Protein AF-A0A3M6TBZ4-F1 (afdb_monomer)

Radius of gyration: 23.44 Å; Cα contacts (8 Å, |Δi|>4): 35; chains: 1; bounding box: 33×77×39 Å

Organism: Pocillopora damicornis (NCBI:txid46731)

Foldseek 3Di:
DDDDDPDDDPPDPCPPVVVVVVVVCVVVVPPPPPPVPVAVVLVVLLVQLLVLLVVLLVCLVVDDPVVSVVSCVVPPVVSVVVCVVVVVPDDPVSVVSSVVSVVSSVVSD

Sequence (109 aa):
MSGPSYTFRFEDVSVDFICDQLKKLKKKSIVIDDSLTWKDHVRHVISKVGKRVGVLGCLRRNITIHAAFEMYNSLILPIFDYCNVVWSSWNKADMESLESLQKRASKII

Nearest PDB structures (foldseek):
  2l3l-assembly1_A  TM=4.399E-01  e=1.361E+00  Homo sapiens
  6sgz-assembly1_E  TM=3.968E-01  e=4.584E+00  Mycolicibacterium smegmatis MC2 155

Structure (mmCIF, N/CA/C/O backbone):
data_AF-A0A3M6TBZ4-F1
#
_entry.id   AF-A0A3M6TBZ4-F1
#
loop_
_atom_site.group_PDB
_atom_site.id
_atom_site.type_symbol
_atom_site.label_atom_id
_atom_site.label_alt_id
_atom_site.label_comp_id
_atom_site.label_asym_id
_atom_site.label_entity_id
_atom_site.label_seq_id
_atom_site.pdbx_PDB_ins_code
_atom_site.Cartn_x
_atom_site.Cartn_y
_atom_site.Cartn_z
_atom_site.occupancy
_atom_site.B_iso_or_equiv
_atom_site.auth_seq_id
_atom_site.auth_comp_id
_atom_site.auth_asym_id
_atom_site.auth_atom_id
_atom_site.pdbx_PDB_model_num
ATOM 1 N N . MET A 1 1 ? -4.670 -67.847 13.222 1.00 47.94 1 MET A N 1
ATOM 2 C CA . MET A 1 1 ? -4.808 -66.380 13.333 1.00 47.94 1 MET A CA 1
ATOM 3 C C . MET A 1 1 ? -3.750 -65.745 12.446 1.00 47.94 1 MET A C 1
ATOM 5 O O . MET A 1 1 ? -2.605 -65.665 12.852 1.00 47.94 1 MET A O 1
ATOM 9 N N . SER A 1 2 ? -4.119 -65.377 11.221 1.00 39.62 2 SER A N 1
ATOM 10 C CA . SER A 1 2 ? -3.262 -64.646 10.280 1.00 39.62 2 SER A CA 1
ATOM 11 C C . SER A 1 2 ? -4.162 -63.621 9.604 1.00 39.62 2 SER A C 1
ATOM 13 O O . SER A 1 2 ? -5.048 -63.999 8.844 1.00 39.62 2 SER A O 1
ATOM 15 N N . GLY A 1 3 ? -4.019 -62.349 9.976 1.00 45.78 3 GLY A N 1
ATOM 16 C CA . GLY A 1 3 ? -4.735 -61.255 9.320 1.00 45.78 3 GLY A CA 1
ATOM 17 C C . GLY A 1 3 ? -4.142 -60.977 7.933 1.00 45.78 3 GLY A C 1
ATOM 18 O O . GLY A 1 3 ? -2.964 -61.269 7.715 1.00 45.78 3 GLY A O 1
ATOM 19 N N . PRO A 1 4 ? -4.913 -60.423 6.985 1.00 45.94 4 PRO A N 1
ATOM 20 C CA . PRO A 1 4 ? -4.357 -59.997 5.711 1.00 45.94 4 PRO A CA 1
ATOM 21 C C . PRO A 1 4 ? -3.529 -58.720 5.909 1.00 45.94 4 PRO A C 1
ATOM 23 O O . PRO A 1 4 ? -4.023 -57.711 6.411 1.00 45.94 4 PRO A O 1
ATOM 26 N N . SER A 1 5 ? -2.258 -58.766 5.508 1.00 44.69 5 SER A N 1
ATOM 27 C CA . SER A 1 5 ? -1.392 -57.594 5.394 1.00 44.69 5 SER A CA 1
ATOM 28 C C . SER A 1 5 ? -1.889 -56.694 4.262 1.00 44.69 5 SER A C 1
ATOM 30 O O . SER A 1 5 ? -1.786 -57.039 3.088 1.00 44.69 5 SER A O 1
ATOM 32 N N . TYR A 1 6 ? -2.416 -55.526 4.610 1.00 42.47 6 TYR A N 1
ATOM 33 C CA . TYR A 1 6 ? -2.691 -54.442 3.671 1.00 42.47 6 TYR A CA 1
ATOM 34 C C . TYR A 1 6 ? -1.379 -53.716 3.350 1.00 42.47 6 TYR A C 1
ATOM 36 O O . TYR A 1 6 ? -0.948 -52.815 4.064 1.00 42.47 6 TYR A O 1
ATOM 44 N N . THR A 1 7 ? -0.715 -54.112 2.268 1.00 40.72 7 THR A N 1
ATOM 45 C CA . THR A 1 7 ? 0.367 -53.319 1.679 1.00 40.72 7 THR A CA 1
ATOM 46 C C . THR A 1 7 ? -0.247 -52.283 0.735 1.00 40.72 7 THR A C 1
ATOM 48 O O . THR A 1 7 ? -0.579 -52.567 -0.413 1.00 40.72 7 THR A O 1
ATOM 51 N N . PHE A 1 8 ? -0.442 -51.059 1.233 1.00 44.19 8 PHE A N 1
ATOM 52 C CA . PHE A 1 8 ? -0.770 -49.903 0.395 1.00 44.19 8 PHE A CA 1
ATOM 53 C C . PHE A 1 8 ? 0.457 -49.547 -0.456 1.00 44.19 8 PHE A C 1
ATOM 55 O O . PHE A 1 8 ? 1.436 -48.999 0.045 1.00 44.19 8 PHE A O 1
ATOM 62 N N . ARG A 1 9 ? 0.412 -49.888 -1.746 1.00 39.94 9 ARG A N 1
ATOM 63 C CA . ARG A 1 9 ? 1.409 -49.496 -2.747 1.00 39.94 9 ARG A CA 1
ATOM 64 C C . ARG A 1 9 ? 1.060 -48.089 -3.251 1.00 39.94 9 ARG A C 1
ATOM 66 O O . ARG A 1 9 ? 0.103 -47.927 -3.998 1.00 39.94 9 ARG A O 1
ATOM 73 N N . PHE A 1 10 ? 1.805 -47.080 -2.802 1.00 47.31 10 PHE A N 1
ATOM 74 C CA . PHE A 1 10 ? 1.703 -45.677 -3.238 1.00 47.31 10 PHE A CA 1
ATOM 75 C C . PHE A 1 10 ? 2.808 -45.341 -4.254 1.00 47.31 10 PHE A C 1
ATOM 77 O O . PHE A 1 10 ? 3.520 -44.355 -4.120 1.00 47.31 10 PHE A O 1
ATOM 84 N N . GLU A 1 11 ? 2.987 -46.165 -5.278 1.00 55.75 11 GLU A N 1
ATOM 85 C CA . GLU A 1 11 ? 3.966 -45.921 -6.343 1.00 55.75 11 GLU A CA 1
ATOM 86 C C . GLU A 1 11 ? 3.267 -46.225 -7.658 1.00 55.75 11 GLU A C 1
ATOM 88 O O . GLU A 1 11 ? 3.161 -47.389 -8.010 1.00 55.75 11 GLU A O 1
ATOM 93 N N . ASP A 1 12 ? 2.660 -45.190 -8.256 1.00 50.44 12 ASP A N 1
ATOM 94 C CA . ASP A 1 12 ? 2.240 -45.082 -9.674 1.00 50.44 12 ASP A CA 1
ATOM 95 C C . ASP A 1 12 ? 1.181 -43.982 -9.906 1.00 50.44 12 ASP A C 1
ATOM 97 O O . ASP A 1 12 ? 0.660 -43.824 -11.013 1.00 50.44 12 ASP A O 1
ATOM 101 N N . VAL A 1 13 ? 0.900 -43.112 -8.919 1.00 49.97 13 VAL A N 1
ATOM 102 C CA . VAL A 1 13 ? 0.282 -41.802 -9.210 1.00 49.97 13 VAL A CA 1
ATOM 10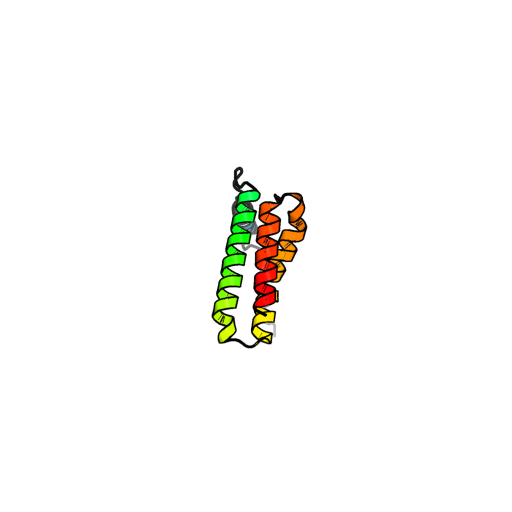3 C C . VAL A 1 13 ? 1.336 -40.898 -9.859 1.00 49.97 13 VAL A C 1
ATOM 105 O O . VAL A 1 13 ? 1.908 -40.004 -9.246 1.00 49.97 13 VAL A O 1
ATOM 108 N N . SER A 1 14 ? 1.614 -41.221 -11.123 1.00 53.81 14 SER A N 1
ATOM 109 C CA . SER A 1 14 ? 2.104 -40.381 -12.213 1.00 53.81 14 SER A CA 1
ATOM 110 C C . SER A 1 14 ? 3.054 -39.256 -11.791 1.00 53.81 14 SER A C 1
ATOM 112 O O . SER A 1 14 ? 2.688 -38.078 -11.770 1.00 53.81 14 SER A O 1
ATOM 114 N N . VAL A 1 15 ? 4.321 -39.613 -11.566 1.00 57.06 15 VAL A N 1
ATOM 115 C CA . VAL A 1 15 ? 5.443 -38.656 -11.528 1.00 57.06 15 VAL A CA 1
ATOM 116 C C . VAL A 1 15 ? 5.437 -37.764 -12.783 1.00 57.06 15 VAL A C 1
ATOM 118 O O . VAL A 1 15 ? 5.763 -36.579 -12.699 1.00 57.06 15 VAL A O 1
ATOM 121 N N . ASP A 1 16 ? 4.956 -38.279 -13.919 1.00 57.47 16 ASP A N 1
ATOM 122 C CA . ASP A 1 16 ? 4.753 -37.521 -15.158 1.00 57.47 16 ASP A CA 1
ATOM 123 C C . ASP A 1 16 ? 3.654 -36.459 -15.062 1.00 57.47 16 ASP A C 1
ATOM 125 O O . ASP A 1 16 ? 3.808 -35.370 -15.614 1.00 57.47 16 ASP A O 1
ATOM 129 N N . PHE A 1 17 ? 2.571 -36.723 -14.324 1.00 63.41 17 PHE A N 1
ATOM 130 C CA . PHE A 1 17 ? 1.506 -35.743 -14.106 1.00 63.41 17 PHE A CA 1
ATOM 131 C C . PHE A 1 17 ? 2.000 -34.604 -13.216 1.00 63.41 17 PHE A C 1
ATOM 133 O O . PHE A 1 17 ? 1.790 -33.436 -13.537 1.00 63.41 17 PHE A O 1
ATOM 140 N N . ILE A 1 18 ? 2.731 -34.926 -12.143 1.00 64.62 18 ILE A N 1
ATOM 141 C CA . ILE A 1 18 ? 3.366 -33.912 -11.294 1.00 64.62 18 ILE A CA 1
ATOM 142 C C . ILE A 1 18 ? 4.395 -33.118 -12.107 1.00 64.62 18 ILE A C 1
ATOM 144 O O . ILE A 1 18 ? 4.412 -31.893 -12.031 1.00 64.62 18 ILE A O 1
ATOM 148 N N . CYS A 1 19 ? 5.203 -33.772 -12.946 1.00 59.19 19 CYS A N 1
ATOM 149 C CA . CYS A 1 19 ? 6.153 -33.089 -13.822 1.00 59.19 19 CYS A CA 1
ATOM 150 C C . CYS A 1 19 ? 5.468 -32.197 -14.867 1.00 59.19 19 CYS A C 1
ATOM 152 O O . CYS A 1 19 ? 5.958 -31.097 -15.114 1.00 59.19 19 CYS A O 1
ATOM 154 N N . ASP A 1 20 ? 4.355 -32.618 -15.474 1.00 65.69 20 ASP A N 1
ATOM 155 C CA . ASP A 1 20 ? 3.588 -31.786 -16.411 1.00 65.69 20 ASP A CA 1
ATOM 156 C C . ASP A 1 20 ? 2.955 -30.589 -15.699 1.00 65.69 20 ASP A C 1
ATOM 158 O O . ASP A 1 20 ? 3.039 -29.467 -16.197 1.00 65.69 20 ASP A O 1
ATOM 162 N N . GLN A 1 21 ? 2.406 -30.784 -14.495 1.00 64.31 21 GLN A N 1
ATOM 163 C CA . GLN A 1 21 ? 1.885 -29.686 -13.682 1.00 64.31 21 GLN A CA 1
ATOM 164 C C . GLN A 1 21 ? 2.998 -28.732 -13.250 1.00 64.31 21 GLN A C 1
ATOM 166 O O . GLN A 1 21 ? 2.835 -27.526 -13.387 1.00 64.31 21 GLN A O 1
ATOM 171 N N . LEU A 1 22 ? 4.162 -29.224 -12.821 1.00 62.09 22 LEU A N 1
ATOM 172 C CA . LEU A 1 22 ? 5.311 -28.382 -1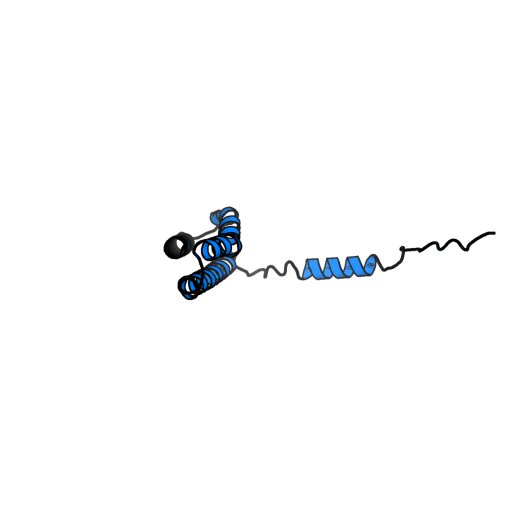2.483 1.00 62.09 22 LEU A CA 1
ATOM 173 C C . LEU A 1 22 ? 5.882 -27.665 -13.708 1.00 62.09 22 LEU A C 1
ATOM 175 O O . LEU A 1 22 ? 6.286 -26.513 -13.593 1.00 62.09 22 LEU A O 1
ATOM 179 N N . LYS A 1 23 ? 5.880 -28.285 -14.893 1.00 61.22 23 LYS A N 1
ATOM 180 C CA . LYS A 1 23 ? 6.284 -27.639 -16.153 1.00 61.22 23 LYS A CA 1
ATOM 181 C C . LYS A 1 23 ? 5.265 -26.592 -16.596 1.00 61.22 23 LYS A C 1
ATOM 183 O O . LYS A 1 23 ? 5.672 -25.504 -16.991 1.00 61.22 23 LYS A O 1
ATOM 188 N N . LYS A 1 24 ? 3.960 -26.865 -16.485 1.00 57.53 24 LYS A N 1
ATOM 189 C CA . LYS A 1 24 ? 2.885 -25.887 -16.725 1.00 57.53 24 LYS A CA 1
ATOM 190 C C . LYS A 1 24 ? 2.954 -24.733 -15.741 1.00 57.53 24 LYS A C 1
ATOM 192 O O . LYS A 1 24 ? 2.877 -23.592 -16.174 1.00 57.53 24 LYS A O 1
ATOM 197 N N . LEU A 1 25 ? 3.149 -25.009 -14.455 1.00 56.22 25 LEU A N 1
ATOM 198 C CA . LEU A 1 25 ? 3.364 -23.990 -13.435 1.00 56.22 25 LEU A CA 1
ATOM 199 C C . LEU A 1 25 ? 4.643 -23.214 -13.742 1.00 56.22 25 LEU A C 1
ATOM 201 O O . LEU A 1 25 ? 4.583 -22.007 -13.822 1.00 56.22 25 LEU A O 1
ATOM 205 N N . LYS A 1 26 ? 5.773 -23.839 -14.075 1.00 55.34 26 LYS A N 1
ATOM 206 C CA . LYS A 1 26 ? 7.005 -23.125 -14.465 1.00 55.34 26 LYS A CA 1
ATOM 207 C C . LYS A 1 26 ? 6.815 -22.241 -15.704 1.00 55.34 26 LYS A C 1
ATOM 209 O O . LYS A 1 26 ? 7.332 -21.132 -15.745 1.00 55.34 26 LYS A O 1
ATOM 214 N N . LYS A 1 27 ? 6.026 -22.699 -16.679 1.00 53.25 27 LYS A N 1
ATOM 215 C CA . LYS A 1 27 ? 5.684 -21.956 -17.903 1.00 53.25 27 LYS A CA 1
ATOM 216 C C . LYS A 1 27 ? 4.661 -20.834 -17.663 1.00 53.25 27 LYS A C 1
ATOM 218 O O . LYS A 1 27 ? 4.528 -19.959 -18.508 1.00 53.25 27 LYS A O 1
ATOM 223 N N . LYS A 1 28 ? 3.934 -20.858 -16.539 1.00 50.56 28 LYS A N 1
ATOM 224 C CA . LYS A 1 28 ? 2.816 -19.941 -16.235 1.00 50.56 28 LYS A CA 1
ATOM 225 C C . LYS A 1 28 ? 3.059 -19.046 -15.010 1.00 50.56 28 LYS A C 1
ATOM 227 O O . LYS A 1 28 ? 2.468 -17.979 -14.918 1.00 50.56 28 LYS A O 1
ATOM 232 N N . SER A 1 29 ? 3.963 -19.438 -14.117 1.00 45.97 29 SER A N 1
ATOM 233 C CA . SER A 1 29 ? 4.455 -18.673 -12.962 1.00 45.97 29 SER A CA 1
ATOM 234 C C . SER A 1 29 ? 5.496 -17.634 -13.368 1.00 45.97 29 SER A C 1
ATOM 236 O O . SER A 1 29 ? 5.821 -16.752 -12.584 1.00 45.97 29 SER A O 1
ATOM 238 N N . ILE A 1 30 ? 6.022 -17.741 -14.588 1.00 50.34 30 ILE A N 1
ATOM 239 C CA . ILE A 1 30 ? 6.979 -16.809 -15.175 1.00 50.34 30 ILE A CA 1
ATOM 240 C C . ILE A 1 30 ? 6.568 -16.614 -16.638 1.00 50.34 30 ILE A C 1
ATOM 242 O O . ILE A 1 30 ? 7.309 -16.917 -17.563 1.00 50.34 30 ILE A O 1
ATOM 246 N N . VAL A 1 31 ? 5.352 -16.117 -16.865 1.00 42.91 31 VAL A N 1
ATOM 247 C CA . VAL A 1 31 ? 5.167 -15.201 -17.997 1.00 42.91 31 VAL A CA 1
ATOM 248 C C . VAL A 1 31 ? 5.586 -13.840 -17.456 1.00 42.91 31 VAL A C 1
ATOM 250 O O . VAL A 1 31 ? 4.762 -12.995 -17.117 1.00 42.91 31 VAL A O 1
ATOM 253 N N . ILE A 1 32 ? 6.895 -13.687 -17.245 1.00 47.47 32 ILE A N 1
ATOM 254 C CA . ILE A 1 32 ? 7.490 -12.360 -17.271 1.00 47.47 32 ILE A CA 1
ATOM 255 C C . ILE A 1 32 ? 7.389 -12.016 -18.745 1.00 47.47 32 ILE A C 1
ATOM 257 O O . ILE A 1 32 ?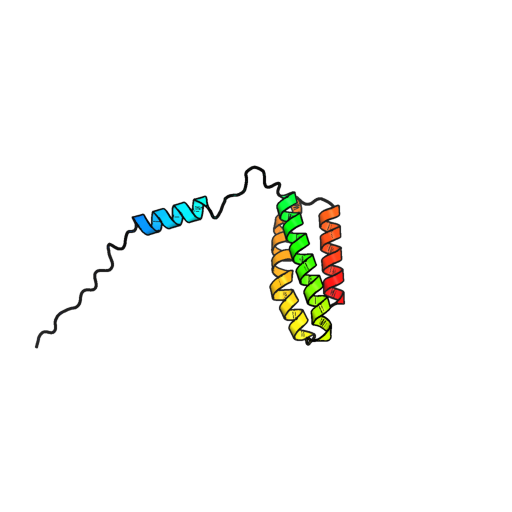 8.112 -12.571 -19.564 1.00 47.47 32 ILE A O 1
ATOM 261 N N . ASP A 1 33 ? 6.357 -11.251 -19.077 1.00 43.50 33 ASP A N 1
ATOM 262 C CA . ASP A 1 33 ? 6.217 -10.638 -20.385 1.00 43.50 33 ASP A CA 1
ATOM 263 C C . ASP A 1 33 ? 7.594 -10.048 -20.742 1.00 43.50 33 ASP A C 1
ATOM 265 O O . ASP A 1 33 ? 8.150 -9.290 -19.945 1.00 43.50 33 ASP A O 1
ATOM 269 N N . ASP A 1 34 ? 8.184 -10.426 -21.881 1.00 52.78 34 ASP A N 1
ATOM 270 C CA . ASP A 1 34 ? 9.505 -9.925 -22.317 1.00 52.78 34 ASP A CA 1
ATOM 271 C C . ASP A 1 34 ? 9.509 -8.386 -22.472 1.00 52.78 34 ASP A C 1
ATOM 273 O O . ASP A 1 34 ? 10.556 -7.755 -22.616 1.00 52.78 34 ASP A O 1
ATOM 277 N N . SER A 1 35 ? 8.325 -7.766 -22.399 1.00 49.97 35 SER A N 1
ATOM 278 C CA . SER A 1 35 ? 8.087 -6.328 -22.408 1.00 49.97 35 SER A CA 1
ATOM 279 C C . SER A 1 35 ? 7.512 -5.765 -21.100 1.00 49.97 35 SER A C 1
ATOM 281 O O . SER A 1 35 ? 7.122 -4.596 -21.061 1.00 49.97 35 SER A O 1
ATOM 283 N N . LEU A 1 36 ? 7.485 -6.543 -20.006 1.00 54.69 36 LEU A N 1
ATOM 284 C CA . LEU A 1 36 ? 7.136 -6.041 -18.677 1.00 54.69 36 LEU A CA 1
ATOM 285 C C . LEU A 1 36 ? 8.270 -5.123 -18.224 1.00 54.69 36 LEU A C 1
ATOM 287 O O . LEU A 1 36 ? 9.185 -5.540 -17.509 1.00 54.69 36 LEU A O 1
ATOM 291 N N . THR A 1 37 ? 8.258 -3.861 -18.667 1.00 59.75 37 THR A N 1
ATOM 292 C CA . THR A 1 37 ? 9.231 -2.912 -18.152 1.00 59.75 37 THR A CA 1
ATOM 293 C C . THR A 1 37 ? 9.066 -2.937 -16.645 1.00 59.75 37 THR A C 1
ATOM 295 O O . THR A 1 37 ? 7.973 -2.779 -16.102 1.00 59.75 37 THR A O 1
ATOM 298 N N . TRP A 1 38 ? 10.153 -3.223 -15.946 1.00 67.69 38 TRP A N 1
ATOM 299 C CA . TRP A 1 38 ? 10.160 -3.321 -14.493 1.00 67.69 38 TRP A CA 1
ATOM 300 C C . TRP A 1 38 ? 9.510 -2.093 -13.827 1.00 67.69 38 TRP A C 1
ATOM 302 O O . TRP A 1 38 ? 8.860 -2.187 -12.789 1.00 67.69 38 TRP A O 1
ATOM 312 N N . LYS A 1 39 ? 9.577 -0.952 -14.521 1.00 69.94 39 LYS A N 1
ATOM 313 C CA . LYS A 1 39 ? 8.877 0.299 -14.225 1.00 69.94 39 LYS A CA 1
ATOM 314 C C . LYS A 1 39 ? 7.348 0.155 -14.181 1.00 69.94 39 LYS A C 1
ATOM 316 O O . LYS A 1 39 ? 6.731 0.693 -13.268 1.00 69.94 39 LYS A O 1
ATOM 321 N N . ASP A 1 40 ? 6.722 -0.567 -15.105 1.00 76.50 40 ASP A N 1
ATOM 322 C CA . ASP A 1 40 ? 5.2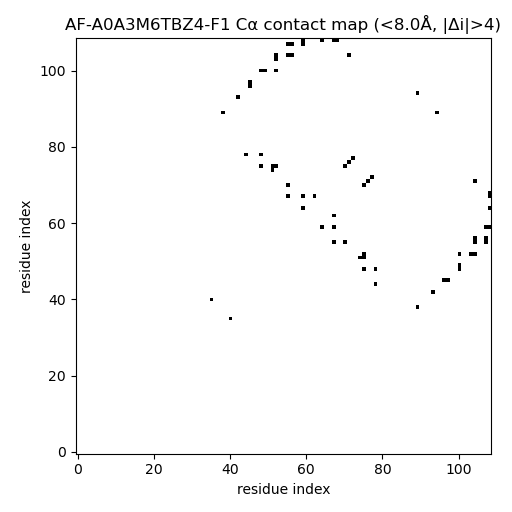71 -0.801 -15.102 1.00 76.50 40 ASP A CA 1
ATOM 323 C C . ASP A 1 40 ? 4.839 -1.715 -13.958 1.00 76.50 40 ASP A C 1
ATOM 325 O O . ASP A 1 40 ? 3.828 -1.450 -13.300 1.00 76.50 40 ASP A O 1
ATOM 329 N N . HIS A 1 41 ? 5.642 -2.736 -13.651 1.00 78.25 41 HIS A N 1
ATOM 330 C CA . HIS A 1 41 ? 5.420 -3.568 -12.471 1.00 78.25 41 HIS A CA 1
ATOM 331 C C . HIS A 1 41 ? 5.493 -2.732 -11.184 1.00 78.25 41 HIS A C 1
ATOM 333 O O . HIS A 1 41 ? 4.584 -2.781 -10.355 1.00 78.25 41 HIS A O 1
ATOM 339 N N . VAL A 1 42 ? 6.522 -1.893 -11.051 1.00 77.25 42 VAL A N 1
ATOM 340 C CA . VAL A 1 42 ? 6.695 -0.973 -9.919 1.00 77.25 42 VAL A CA 1
ATOM 341 C C . VAL A 1 42 ? 5.513 -0.009 -9.789 1.00 77.25 42 VAL A C 1
ATOM 343 O O . VAL A 1 42 ? 4.920 0.092 -8.715 1.00 77.25 42 VAL A O 1
ATOM 346 N N . ARG A 1 43 ? 5.087 0.642 -10.878 1.00 81.25 43 ARG A N 1
ATOM 347 C CA . ARG A 1 43 ? 3.908 1.528 -10.866 1.00 81.25 43 ARG A CA 1
ATOM 348 C C . ARG A 1 43 ? 2.636 0.793 -10.466 1.00 81.25 43 ARG A C 1
ATOM 350 O O . ARG A 1 43 ? 1.821 1.332 -9.714 1.00 81.25 43 ARG A O 1
ATOM 357 N N . HIS A 1 44 ? 2.460 -0.441 -10.932 1.00 83.75 44 HIS A N 1
ATOM 358 C CA . HIS A 1 44 ? 1.324 -1.271 -10.546 1.00 83.75 44 HIS A CA 1
ATOM 359 C C . HIS A 1 44 ? 1.327 -1.566 -9.039 1.00 83.75 44 HIS A C 1
ATOM 361 O O . HIS A 1 44 ? 0.283 -1.473 -8.384 1.00 83.75 44 HIS A O 1
ATOM 367 N N . VAL A 1 45 ? 2.496 -1.877 -8.472 1.00 83.38 45 VAL A N 1
ATOM 368 C CA . VAL A 1 45 ? 2.670 -2.094 -7.030 1.00 83.38 45 VAL A CA 1
ATOM 369 C C . VAL A 1 45 ? 2.372 -0.812 -6.245 1.00 83.38 45 VAL A C 1
ATOM 371 O O . VAL A 1 45 ? 1.546 -0.852 -5.333 1.00 83.38 45 VAL A O 1
ATOM 374 N N . ILE A 1 46 ? 2.933 0.337 -6.643 1.00 83.25 46 ILE A N 1
ATOM 375 C CA . ILE A 1 46 ? 2.660 1.647 -6.020 1.00 83.25 46 ILE A CA 1
ATOM 376 C C . ILE A 1 46 ? 1.155 1.960 -6.049 1.00 83.25 46 ILE A C 1
ATOM 378 O O . ILE A 1 46 ? 0.574 2.343 -5.032 1.00 83.25 46 ILE A O 1
ATOM 382 N N . SER A 1 47 ? 0.484 1.725 -7.182 1.00 87.25 47 SER A N 1
ATOM 383 C CA . SER A 1 47 ? -0.968 1.912 -7.310 1.00 87.25 47 SER A CA 1
ATOM 384 C C . SER A 1 47 ? -1.756 1.008 -6.352 1.00 87.25 47 SER A C 1
ATOM 386 O O . SER A 1 47 ? -2.707 1.457 -5.704 1.00 87.25 47 SER A O 1
ATOM 388 N N . LYS A 1 48 ? -1.351 -0.261 -6.199 1.00 87.12 48 LYS A N 1
ATOM 389 C CA . LYS A 1 48 ? -1.958 -1.186 -5.229 1.00 87.12 48 LYS A CA 1
ATOM 390 C C . LYS A 1 48 ? -1.767 -0.720 -3.785 1.00 87.12 48 LYS A C 1
ATOM 392 O O . LYS A 1 48 ? -2.730 -0.778 -3.019 1.00 87.12 48 LYS A O 1
ATOM 397 N N . VAL A 1 49 ? -0.580 -0.236 -3.419 1.00 86.69 49 VAL A N 1
ATOM 398 C CA . VAL A 1 49 ? -0.320 0.334 -2.083 1.00 86.69 49 VAL A CA 1
ATOM 399 C C . VAL A 1 49 ? -1.205 1.550 -1.847 1.00 86.69 49 VAL A C 1
ATOM 401 O O . VAL A 1 49 ? -1.880 1.619 -0.823 1.00 86.69 49 VAL A O 1
ATOM 404 N N . GLY A 1 50 ? -1.285 2.469 -2.812 1.00 86.88 50 GLY A N 1
ATOM 405 C CA . GLY A 1 50 ? -2.127 3.661 -2.712 1.00 86.88 50 GLY A CA 1
ATOM 406 C C . GLY A 1 50 ? -3.594 3.329 -2.429 1.00 86.88 50 GLY A C 1
ATOM 407 O O . GLY A 1 50 ? -4.211 3.947 -1.561 1.00 86.88 50 GLY A O 1
ATOM 408 N N . LYS A 1 51 ? -4.134 2.290 -3.081 1.00 88.94 51 LYS A N 1
ATOM 409 C CA . LYS A 1 51 ? -5.489 1.784 -2.803 1.00 88.94 51 LYS A CA 1
ATOM 410 C C . LYS A 1 51 ? -5.621 1.245 -1.378 1.00 88.94 51 LYS A C 1
ATOM 412 O O . LYS A 1 51 ? -6.587 1.582 -0.700 1.00 88.94 51 LYS A O 1
ATOM 417 N N . ARG A 1 52 ? -4.652 0.456 -0.900 1.00 88.50 52 ARG A N 1
ATOM 418 C CA . ARG A 1 52 ? -4.646 -0.099 0.470 1.00 88.50 52 ARG A CA 1
ATOM 419 C C . ARG A 1 52 ? -4.583 1.000 1.532 1.00 88.50 52 ARG A C 1
ATOM 421 O O . ARG A 1 52 ? -5.364 0.965 2.474 1.00 88.50 52 ARG A O 1
ATOM 428 N N . VAL A 1 53 ? -3.728 2.008 1.345 1.00 87.56 53 VAL A N 1
ATOM 429 C CA . VAL A 1 53 ? -3.641 3.187 2.228 1.00 87.56 53 VAL A CA 1
ATOM 430 C C . VAL A 1 53 ? -4.942 3.993 2.200 1.00 87.56 53 VAL A C 1
ATOM 432 O O . VAL A 1 53 ? -5.409 4.453 3.239 1.00 87.56 53 VAL A O 1
ATOM 435 N N . GLY A 1 54 ? -5.566 4.139 1.027 1.00 88.12 54 GLY A N 1
ATOM 436 C CA . GLY A 1 54 ? -6.880 4.769 0.894 1.00 88.12 54 GLY A CA 1
ATOM 437 C C . GLY A 1 54 ? -7.960 4.036 1.694 1.00 88.12 54 GLY A C 1
ATOM 438 O O . GLY A 1 54 ? -8.666 4.662 2.481 1.00 88.12 54 GLY A O 1
ATOM 439 N N . VAL A 1 55 ? -8.031 2.709 1.555 1.00 87.50 55 VAL A N 1
ATOM 440 C CA . VAL A 1 55 ? -8.948 1.854 2.327 1.00 87.50 55 VAL A CA 1
ATOM 441 C C . VAL A 1 55 ? -8.664 1.957 3.826 1.00 87.50 55 VAL A C 1
ATOM 443 O O . VAL A 1 55 ? -9.603 2.134 4.597 1.00 87.50 55 VAL A O 1
ATOM 446 N N . LEU A 1 56 ? -7.393 1.933 4.242 1.00 87.00 56 LEU A N 1
ATOM 447 C CA . LEU A 1 56 ? -7.001 2.125 5.641 1.00 87.00 56 LEU A CA 1
ATOM 448 C C . LEU A 1 56 ? -7.509 3.471 6.180 1.00 87.00 56 LEU A C 1
ATOM 450 O O . LEU A 1 56 ? -8.073 3.521 7.266 1.00 87.00 56 LEU A O 1
ATOM 454 N N . GLY A 1 57 ? -7.393 4.548 5.398 1.00 86.69 57 GLY A N 1
ATOM 455 C CA . GLY A 1 57 ? -7.917 5.868 5.760 1.00 86.69 57 GLY A CA 1
ATOM 456 C C . GLY A 1 57 ? -9.445 5.912 5.876 1.00 86.69 57 GLY A C 1
ATOM 457 O O . GLY A 1 57 ? -9.976 6.554 6.781 1.00 86.69 57 GLY A O 1
ATOM 458 N N . CYS A 1 58 ? -10.167 5.203 5.005 1.00 87.19 58 CYS A N 1
ATOM 459 C CA . CYS A 1 58 ? -11.622 5.068 5.108 1.00 87.19 58 CYS A CA 1
ATOM 460 C C . CYS A 1 58 ? -12.032 4.275 6.356 1.00 87.19 58 CYS A C 1
ATOM 462 O O . CYS A 1 58 ? -12.949 4.681 7.070 1.00 87.19 58 CYS A O 1
ATOM 464 N N . LEU A 1 59 ? -11.337 3.169 6.626 1.00 86.38 59 LEU A N 1
ATOM 465 C CA . LEU A 1 59 ? -11.609 2.287 7.758 1.00 86.38 59 LEU A CA 1
ATOM 466 C C . LEU A 1 59 ? -11.145 2.874 9.091 1.00 86.38 59 LEU A C 1
ATOM 468 O O . LEU A 1 59 ? -11.692 2.494 10.119 1.00 86.38 59 LEU A O 1
ATOM 472 N N . ARG A 1 60 ? -10.215 3.838 9.096 1.00 86.38 60 ARG A N 1
ATOM 473 C CA . ARG A 1 60 ? -9.634 4.433 10.311 1.00 86.38 60 ARG A CA 1
ATOM 474 C C . ARG A 1 60 ? -10.660 4.953 11.317 1.00 86.38 60 ARG A C 1
ATOM 476 O O . ARG A 1 60 ? -10.398 4.928 12.517 1.00 86.38 60 ARG A O 1
ATOM 483 N N . ARG A 1 61 ? -11.812 5.429 10.835 1.00 84.12 61 ARG A N 1
ATOM 484 C CA . ARG A 1 61 ? -12.912 5.914 11.686 1.00 84.12 61 ARG A CA 1
ATOM 485 C C . ARG A 1 61 ? -13.671 4.791 12.400 1.00 84.12 61 ARG A C 1
ATOM 487 O O . ARG A 1 61 ? -14.298 5.057 13.414 1.00 84.12 61 ARG A O 1
ATOM 494 N N . ASN A 1 62 ? -13.599 3.567 11.880 1.00 86.31 62 ASN A N 1
ATOM 495 C CA . ASN A 1 62 ? -14.360 2.408 12.347 1.00 86.31 62 ASN A CA 1
ATOM 496 C C . ASN A 1 62 ? -13.488 1.323 13.006 1.00 86.31 62 ASN A C 1
ATOM 498 O O . ASN A 1 62 ? -14.033 0.357 13.530 1.00 86.31 62 ASN A O 1
ATOM 502 N N . ILE A 1 63 ? -12.155 1.443 12.965 1.00 86.56 63 ILE A N 1
ATOM 503 C CA . ILE A 1 63 ? -11.220 0.453 13.524 1.00 86.56 63 ILE A CA 1
ATOM 504 C C . ILE A 1 63 ? -10.392 1.039 14.668 1.00 86.56 63 ILE A C 1
ATOM 506 O O . ILE A 1 63 ? -10.109 2.237 14.711 1.00 86.56 63 ILE A O 1
ATOM 510 N N . THR A 1 64 ? -9.964 0.173 15.585 1.00 87.62 64 THR A N 1
ATOM 511 C CA . THR A 1 64 ? -9.018 0.534 16.645 1.00 87.62 64 THR A CA 1
ATOM 512 C C . THR A 1 64 ? -7.624 0.788 16.066 1.00 87.62 64 THR A C 1
ATOM 514 O O . THR A 1 64 ? -7.257 0.244 15.023 1.00 87.62 64 THR A O 1
ATOM 517 N N . ILE A 1 65 ? -6.817 1.594 16.764 1.00 85.12 65 ILE A N 1
ATOM 518 C CA . ILE A 1 65 ? -5.429 1.902 16.368 1.00 85.12 65 ILE A CA 1
ATOM 519 C C . ILE A 1 65 ? -4.610 0.613 16.209 1.00 85.12 65 ILE A C 1
ATOM 521 O O . ILE A 1 65 ? -3.867 0.464 15.244 1.00 85.12 65 ILE A O 1
ATOM 525 N N . HIS A 1 66 ? -4.817 -0.359 17.102 1.00 87.62 66 HIS A N 1
ATOM 526 C CA . HIS A 1 66 ? -4.158 -1.662 17.029 1.00 87.62 66 HIS A CA 1
ATOM 527 C C . HIS A 1 66 ? -4.508 -2.419 15.740 1.00 87.62 66 HIS A C 1
ATOM 529 O O . HIS A 1 66 ? -3.625 -2.948 15.072 1.00 87.62 66 HIS A O 1
ATOM 535 N N . ALA A 1 67 ? -5.785 -2.451 15.348 1.00 85.44 67 ALA A N 1
ATOM 536 C CA . ALA A 1 67 ? -6.193 -3.089 14.100 1.00 85.44 67 ALA A CA 1
ATOM 537 C C . ALA A 1 67 ? -5.628 -2.353 12.872 1.00 85.44 67 ALA A C 1
ATOM 539 O O . ALA A 1 67 ? -5.199 -2.995 11.917 1.00 85.44 67 ALA A O 1
ATOM 540 N N 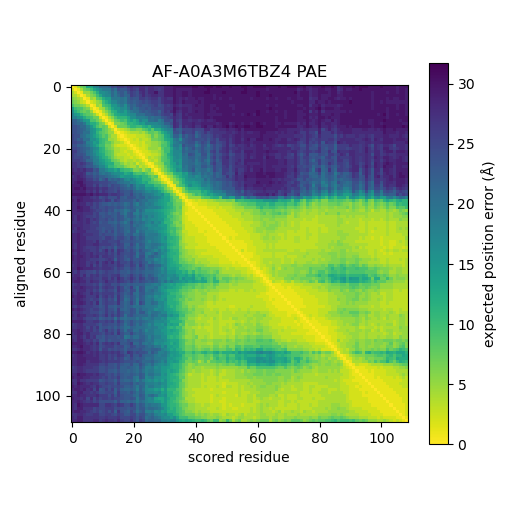. ALA A 1 68 ? -5.568 -1.017 12.905 1.00 86.38 68 ALA A N 1
ATOM 541 C CA . ALA A 1 68 ? -4.947 -0.230 11.840 1.00 86.38 68 ALA A CA 1
ATOM 542 C C . ALA A 1 68 ? -3.448 -0.545 11.684 1.00 86.38 68 ALA A C 1
ATOM 544 O O . ALA A 1 68 ? -2.959 -0.672 10.561 1.00 86.38 68 ALA A O 1
ATOM 545 N N . PHE A 1 69 ? -2.739 -0.718 12.802 1.00 88.56 69 PHE A N 1
ATOM 546 C CA . PHE A 1 69 ? -1.326 -1.092 12.825 1.00 88.56 69 PHE A CA 1
ATOM 547 C C . PHE A 1 69 ? -1.089 -2.508 12.278 1.00 88.56 69 PHE A C 1
ATOM 549 O O . PHE A 1 69 ? -0.236 -2.699 11.414 1.00 88.56 69 PHE A O 1
ATOM 556 N N . GLU A 1 70 ? -1.903 -3.485 12.683 1.00 88.06 70 GLU A N 1
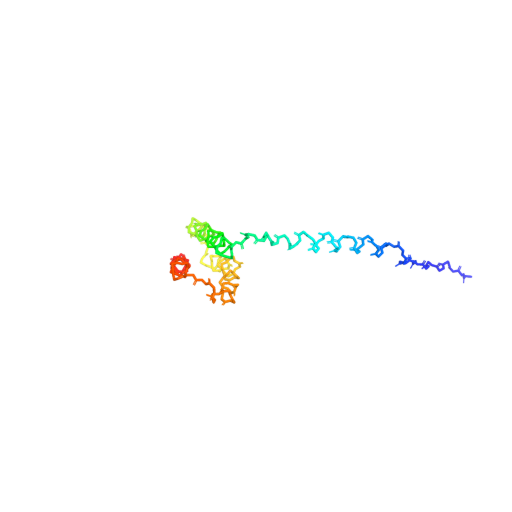ATOM 557 C CA . GLU A 1 70 ? -1.854 -4.853 12.142 1.00 88.06 70 GLU A CA 1
ATOM 558 C C . GLU A 1 70 ? -2.145 -4.894 10.634 1.00 88.06 70 GLU A C 1
ATOM 560 O O . GLU A 1 70 ? -1.466 -5.580 9.865 1.00 88.06 70 GLU A O 1
ATOM 565 N N . MET A 1 71 ? -3.121 -4.111 10.165 1.00 86.44 71 MET A N 1
ATOM 566 C CA . MET A 1 71 ? -3.400 -3.978 8.732 1.00 86.44 71 MET A CA 1
ATOM 567 C C . MET A 1 71 ? -2.221 -3.359 7.978 1.00 86.44 71 MET A C 1
ATOM 569 O O . MET A 1 71 ? -1.903 -3.789 6.870 1.00 86.44 71 MET A O 1
ATOM 573 N N . TYR A 1 72 ? -1.552 -2.366 8.564 1.00 88.38 72 TYR A N 1
ATOM 574 C CA . TYR A 1 72 ? -0.352 -1.785 7.975 1.00 88.38 72 TYR A CA 1
ATOM 575 C C . TYR A 1 72 ? 0.787 -2.808 7.884 1.00 88.38 72 TYR A C 1
ATOM 577 O O . TYR A 1 72 ? 1.356 -2.995 6.807 1.00 88.38 72 TYR A O 1
ATOM 585 N N . ASN A 1 73 ? 1.068 -3.535 8.963 1.00 88.44 73 ASN A N 1
ATOM 586 C CA . ASN A 1 73 ? 2.131 -4.541 8.982 1.00 88.44 73 ASN A CA 1
ATOM 587 C C . ASN A 1 73 ? 1.849 -5.712 8.034 1.00 88.44 73 ASN A C 1
ATOM 589 O O . ASN A 1 73 ? 2.748 -6.190 7.355 1.00 88.44 73 ASN A O 1
ATOM 593 N N . SER A 1 74 ? 0.602 -6.161 7.925 1.00 86.38 74 SER A N 1
ATOM 594 C CA . SER A 1 74 ? 0.254 -7.291 7.054 1.00 86.38 74 SER A CA 1
ATOM 595 C C . SER A 1 74 ? 0.158 -6.919 5.571 1.00 86.38 74 SER A C 1
ATOM 597 O O . SER A 1 74 ? 0.470 -7.738 4.707 1.00 86.38 74 SER A O 1
ATOM 599 N N . LEU A 1 75 ? -0.283 -5.699 5.239 1.00 83.19 75 LEU A N 1
ATOM 600 C CA . LEU A 1 75 ? -0.602 -5.325 3.856 1.00 83.19 75 LEU A CA 1
ATOM 601 C C . LEU A 1 75 ? 0.392 -4.358 3.221 1.00 83.19 75 LEU A C 1
ATOM 603 O O . LEU A 1 75 ? 0.497 -4.335 1.992 1.00 83.19 75 LEU A O 1
ATOM 607 N N . ILE A 1 76 ? 1.044 -3.515 4.012 1.00 84.25 76 ILE A N 1
ATOM 608 C CA . ILE A 1 76 ? 1.857 -2.406 3.513 1.00 84.25 76 ILE A CA 1
ATOM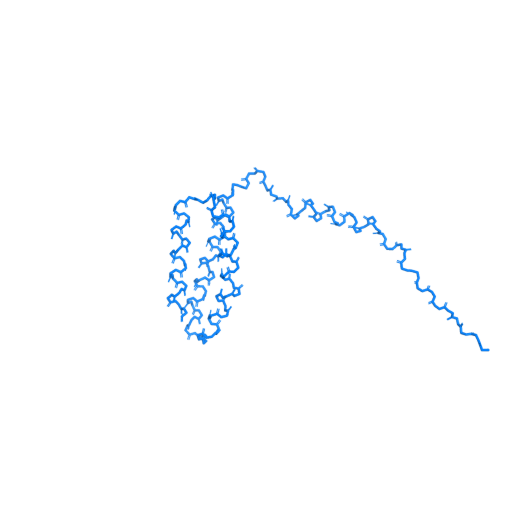 609 C C . ILE A 1 76 ? 3.349 -2.702 3.722 1.00 84.25 76 ILE A C 1
ATOM 611 O O . ILE A 1 76 ? 4.117 -2.572 2.770 1.00 84.25 76 ILE A O 1
ATOM 615 N N . LEU A 1 77 ? 3.743 -3.194 4.901 1.00 86.00 77 LEU A N 1
ATOM 616 C CA . LEU A 1 77 ? 5.129 -3.565 5.219 1.00 86.00 77 LEU A CA 1
ATOM 617 C C . LEU A 1 77 ? 5.777 -4.563 4.234 1.00 86.00 77 LEU A C 1
ATOM 619 O O . LEU A 1 77 ? 6.846 -4.235 3.723 1.00 86.00 77 LEU A O 1
ATOM 623 N N . PRO A 1 78 ? 5.149 -5.697 3.842 1.00 83.69 78 PRO A N 1
ATOM 624 C CA . PRO A 1 78 ? 5.789 -6.641 2.917 1.00 83.69 78 PRO A CA 1
ATOM 625 C C . PRO A 1 78 ? 6.055 -6.041 1.531 1.00 83.69 78 PRO A C 1
ATOM 627 O O . PRO A 1 78 ? 6.921 -6.513 0.798 1.00 83.69 78 PRO A O 1
ATOM 630 N N . ILE A 1 79 ? 5.312 -4.996 1.150 1.00 82.69 79 ILE A N 1
ATOM 631 C CA . ILE A 1 79 ? 5.551 -4.293 -0.110 1.00 82.69 79 ILE A CA 1
ATOM 632 C C . ILE A 1 79 ? 6.772 -3.385 0.018 1.00 82.69 79 ILE A C 1
ATOM 634 O O . ILE A 1 79 ? 7.570 -3.331 -0.909 1.00 82.69 79 ILE A O 1
ATOM 638 N N . PHE A 1 80 ? 6.945 -2.706 1.153 1.00 79.88 80 PHE A N 1
ATOM 639 C CA . PHE A 1 80 ? 8.149 -1.919 1.413 1.00 79.88 80 PHE A CA 1
ATOM 640 C C . PHE A 1 80 ? 9.404 -2.793 1.477 1.00 79.88 80 PHE A C 1
ATOM 642 O O . PHE A 1 80 ? 10.407 -2.431 0.867 1.00 79.88 80 PHE A O 1
ATOM 649 N N . ASP A 1 81 ? 9.328 -3.963 2.112 1.00 83.31 81 ASP A N 1
ATOM 650 C CA . ASP A 1 81 ? 10.442 -4.916 2.162 1.00 83.31 81 ASP A CA 1
ATOM 651 C C . ASP A 1 81 ? 10.817 -5.428 0.766 1.00 83.31 81 ASP A C 1
ATOM 653 O O . ASP A 1 81 ? 11.996 -5.484 0.411 1.00 83.31 81 ASP A O 1
ATOM 657 N N . TYR A 1 82 ? 9.818 -5.730 -0.070 1.00 82.19 82 TYR A N 1
ATOM 658 C CA . TYR A 1 82 ? 10.046 -6.080 -1.471 1.00 82.19 82 TYR A CA 1
ATOM 659 C C . TYR A 1 82 ? 10.665 -4.916 -2.258 1.00 82.19 82 TYR A C 1
ATOM 661 O O . TYR A 1 82 ? 11.666 -5.096 -2.951 1.00 82.19 82 TYR A O 1
ATOM 669 N N . CYS A 1 83 ? 10.108 -3.708 -2.127 1.00 74.88 83 CYS A N 1
ATOM 670 C CA . CYS A 1 83 ? 10.630 -2.508 -2.779 1.00 74.88 83 CYS A CA 1
ATOM 671 C C . CYS A 1 83 ? 12.074 -2.211 -2.362 1.00 74.88 83 CYS A C 1
ATOM 673 O O . CYS A 1 83 ? 12.841 -1.752 -3.200 1.00 74.88 83 CYS A O 1
ATOM 675 N N . ASN A 1 84 ? 12.468 -2.530 -1.126 1.00 76.50 84 ASN A N 1
ATOM 676 C CA . ASN A 1 84 ? 13.826 -2.311 -0.639 1.00 76.50 84 ASN A CA 1
ATOM 677 C C . ASN A 1 84 ? 14.884 -3.091 -1.423 1.00 76.50 84 ASN A C 1
ATOM 679 O O . ASN A 1 84 ? 15.910 -2.540 -1.812 1.00 76.50 84 ASN A O 1
ATOM 683 N N . VAL A 1 85 ? 14.597 -4.350 -1.749 1.00 77.94 85 VAL A N 1
ATOM 684 C CA . VAL A 1 85 ? 15.479 -5.179 -2.590 1.00 77.94 85 VAL A CA 1
ATOM 685 C C . VAL A 1 85 ? 15.533 -4.655 -4.032 1.00 77.94 85 VAL A C 1
ATOM 687 O O . VAL A 1 85 ? 16.521 -4.824 -4.744 1.00 77.94 85 VAL A O 1
ATOM 690 N N . VAL A 1 86 ? 14.463 -3.995 -4.465 1.00 72.06 86 VAL A N 1
ATOM 691 C CA . VAL A 1 86 ? 14.215 -3.602 -5.851 1.00 72.06 86 VAL A CA 1
ATOM 692 C C . VAL A 1 86 ? 14.597 -2.135 -6.148 1.00 72.06 86 VAL A C 1
ATOM 694 O O . VAL A 1 86 ? 14.734 -1.747 -7.315 1.00 72.06 86 VAL A O 1
ATOM 697 N N . TRP A 1 87 ? 14.819 -1.316 -5.116 1.00 72.50 87 TRP A N 1
ATOM 698 C CA . TRP A 1 87 ? 15.001 0.141 -5.199 1.00 72.50 87 TRP A CA 1
ATOM 699 C C . TRP A 1 87 ? 16.136 0.602 -6.115 1.00 72.50 87 TRP A C 1
ATOM 701 O O . TRP A 1 87 ? 16.073 1.715 -6.633 1.00 72.50 87 TRP A O 1
ATOM 711 N N . SER A 1 88 ? 17.131 -0.248 -6.387 1.00 68.38 88 SER A N 1
ATOM 712 C CA . SER A 1 88 ? 18.271 0.071 -7.263 1.00 68.38 88 SER A CA 1
ATOM 713 C C . SER A 1 88 ? 17.878 0.457 -8.697 1.00 68.38 88 SER A C 1
ATOM 715 O O . SER A 1 88 ? 18.669 1.055 -9.419 1.00 68.38 88 SER A O 1
ATOM 717 N N . SER A 1 89 ? 16.652 0.137 -9.108 1.00 72.25 89 SER A N 1
ATOM 718 C CA . SER A 1 89 ? 16.136 0.322 -10.470 1.00 72.25 89 SER A CA 1
ATOM 719 C C . SER A 1 89 ? 15.075 1.428 -10.600 1.00 72.25 89 SER A C 1
ATOM 721 O O . SER A 1 89 ? 14.489 1.602 -11.673 1.00 72.25 89 SER A O 1
ATOM 723 N N . TRP A 1 90 ? 14.785 2.158 -9.516 1.00 77.19 90 TRP A N 1
ATOM 724 C CA . TRP A 1 90 ? 13.687 3.128 -9.455 1.00 77.19 90 TRP A CA 1
ATOM 725 C C . TRP A 1 90 ? 14.109 4.521 -9.918 1.00 77.19 90 TRP A C 1
ATOM 727 O O . TRP A 1 90 ? 15.232 4.964 -9.685 1.00 77.19 90 TRP A O 1
ATOM 737 N N . ASN A 1 91 ? 13.178 5.250 -10.540 1.00 80.62 91 ASN A N 1
ATOM 738 C CA . ASN A 1 91 ? 13.386 6.670 -10.811 1.00 80.62 91 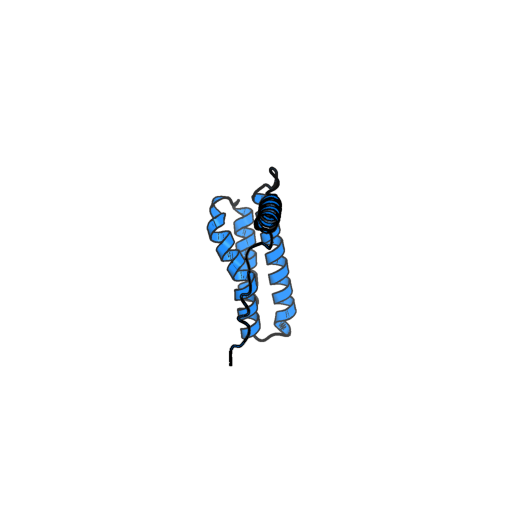ASN A CA 1
ATOM 739 C C . ASN A 1 91 ? 13.050 7.478 -9.548 1.00 80.62 91 ASN A C 1
ATOM 741 O O . ASN A 1 91 ? 12.187 7.087 -8.760 1.00 80.62 91 ASN A O 1
ATOM 745 N N . LYS A 1 92 ? 13.661 8.656 -9.395 1.00 83.12 92 LYS A N 1
ATOM 746 C CA . LYS A 1 92 ? 13.440 9.541 -8.238 1.00 83.12 92 LYS A CA 1
ATOM 747 C C . LYS A 1 92 ? 11.952 9.840 -7.971 1.00 83.12 92 LYS A C 1
ATOM 749 O O . LYS A 1 92 ? 11.522 9.827 -6.825 1.00 83.12 92 LYS A O 1
ATOM 754 N N . ALA A 1 93 ? 11.152 10.014 -9.025 1.00 84.62 93 ALA A N 1
ATOM 755 C CA . ALA A 1 93 ? 9.712 10.269 -8.914 1.00 84.62 93 ALA A CA 1
ATOM 756 C C . ALA A 1 93 ? 8.917 9.092 -8.308 1.00 84.62 93 ALA A C 1
ATOM 758 O O . ALA A 1 93 ? 7.966 9.304 -7.552 1.00 84.62 93 ALA A O 1
ATOM 759 N N . ASP A 1 94 ? 9.303 7.850 -8.618 1.00 82.81 94 ASP A N 1
ATOM 760 C CA . ASP A 1 94 ? 8.647 6.651 -8.083 1.00 82.81 94 ASP A CA 1
ATOM 761 C C . ASP A 1 94 ? 8.969 6.496 -6.585 1.00 82.81 94 ASP A C 1
ATOM 763 O O . ASP A 1 94 ? 8.100 6.147 -5.783 1.00 82.81 94 ASP A O 1
ATOM 767 N N . MET A 1 95 ? 10.203 6.840 -6.196 1.00 82.50 95 MET A N 1
ATOM 768 C CA . MET A 1 95 ? 10.652 6.860 -4.803 1.00 82.50 95 MET A CA 1
ATOM 769 C C . MET A 1 95 ? 9.919 7.930 -3.982 1.00 82.50 95 MET A C 1
ATOM 771 O O . MET A 1 95 ? 9.347 7.614 -2.941 1.00 82.50 95 MET A O 1
ATOM 775 N N . GLU A 1 96 ? 9.837 9.165 -4.485 1.00 87.19 96 GLU A N 1
ATOM 776 C CA . GLU A 1 96 ? 9.081 10.253 -3.844 1.00 87.19 96 GLU A CA 1
ATOM 777 C C . GLU A 1 96 ? 7.591 9.900 -3.693 1.00 87.19 96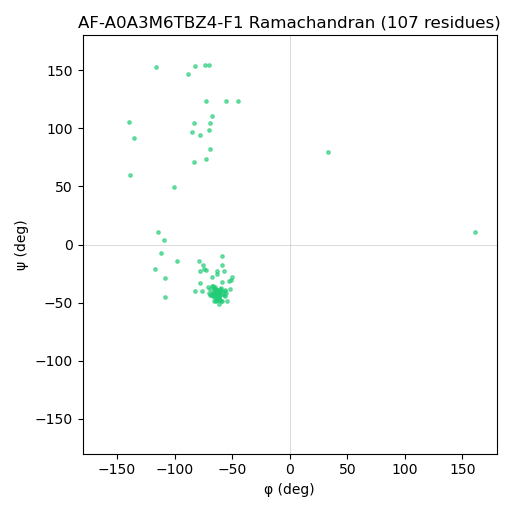 GLU A C 1
ATOM 779 O O . GLU A 1 96 ? 6.978 10.154 -2.650 1.00 87.19 96 GLU A O 1
ATOM 784 N N . SER A 1 97 ? 7.006 9.249 -4.704 1.00 86.19 97 SER A N 1
ATOM 785 C CA . SER A 1 97 ? 5.619 8.776 -4.649 1.00 86.19 97 SER A CA 1
ATOM 786 C C . SER A 1 97 ? 5.421 7.754 -3.532 1.00 86.19 97 SER A C 1
ATOM 788 O O . SER A 1 97 ? 4.470 7.861 -2.753 1.00 86.19 97 SER A O 1
ATOM 790 N N . LEU A 1 98 ? 6.328 6.788 -3.406 1.00 85.50 98 LEU A N 1
ATOM 791 C CA . LEU A 1 98 ? 6.261 5.767 -2.367 1.00 85.50 98 LEU A CA 1
ATOM 792 C C . LEU A 1 98 ? 6.465 6.358 -0.960 1.00 85.50 98 LEU A C 1
ATOM 794 O O . LEU A 1 98 ? 5.697 6.039 -0.052 1.00 85.50 98 LEU A O 1
ATOM 798 N N . GLU A 1 99 ? 7.414 7.279 -0.783 1.00 86.81 99 GLU A N 1
ATOM 799 C CA . GLU A 1 99 ? 7.596 8.002 0.482 1.00 86.81 99 GLU A CA 1
ATOM 800 C C . GLU A 1 99 ? 6.353 8.808 0.871 1.00 86.81 99 GLU A C 1
ATOM 802 O O . GLU A 1 99 ? 5.982 8.875 2.046 1.00 86.81 99 GLU A O 1
ATOM 807 N N . SER A 1 100 ? 5.679 9.425 -0.104 1.00 89.62 100 SER A N 1
ATOM 808 C CA . SER A 1 100 ? 4.441 10.163 0.151 1.00 89.62 100 SER A CA 1
ATOM 809 C C . SER A 1 100 ? 3.325 9.242 0.663 1.00 89.62 100 SER A C 1
ATOM 811 O O . SER A 1 100 ? 2.596 9.606 1.593 1.00 89.62 100 SER A O 1
ATOM 813 N N . LEU A 1 101 ? 3.229 8.021 0.120 1.00 88.00 101 LEU A N 1
ATOM 814 C CA . LEU A 1 101 ? 2.294 6.995 0.580 1.00 88.00 101 LEU A CA 1
ATOM 815 C C . LEU A 1 101 ? 2.638 6.521 1.991 1.00 88.00 101 LEU A C 1
ATOM 817 O O . LEU A 1 101 ? 1.729 6.379 2.808 1.00 88.00 101 LEU A O 1
ATOM 821 N N . GLN A 1 102 ? 3.925 6.346 2.298 1.00 87.00 102 GLN A N 1
ATOM 822 C CA . GLN A 1 102 ? 4.387 5.994 3.639 1.00 87.00 102 GLN A CA 1
ATOM 823 C C . GLN A 1 102 ? 4.019 7.079 4.654 1.00 87.00 102 GLN A C 1
ATOM 825 O O . GLN A 1 102 ? 3.343 6.797 5.638 1.00 87.00 102 GLN A O 1
ATOM 830 N N . LYS A 1 103 ? 4.353 8.345 4.368 1.00 89.12 103 LYS A N 1
ATOM 831 C CA . LYS A 1 103 ? 3.997 9.501 5.210 1.00 89.12 103 LYS A CA 1
ATOM 832 C C . LYS A 1 103 ? 2.490 9.597 5.431 1.00 89.12 103 LYS A C 1
ATOM 834 O O . LYS A 1 103 ? 2.041 9.941 6.521 1.00 89.12 103 LYS A O 1
ATOM 839 N N . ARG A 1 104 ? 1.689 9.303 4.404 1.00 87.44 104 ARG A N 1
ATOM 840 C CA . ARG A 1 104 ? 0.227 9.280 4.516 1.00 87.44 104 ARG A CA 1
ATOM 841 C C . ARG A 1 104 ? -0.259 8.130 5.394 1.00 87.44 104 ARG A C 1
ATOM 843 O O . ARG A 1 104 ? -1.137 8.359 6.216 1.00 87.44 104 ARG A O 1
ATOM 850 N N . ALA A 1 105 ? 0.300 6.932 5.248 1.00 86.19 105 ALA A N 1
ATOM 851 C CA . ALA A 1 105 ? -0.042 5.786 6.083 1.00 86.19 105 ALA A CA 1
ATOM 852 C C . ALA A 1 105 ? 0.310 6.032 7.559 1.00 86.19 105 ALA A C 1
ATOM 854 O O . ALA A 1 105 ? -0.534 5.813 8.423 1.00 86.19 105 ALA A O 1
ATOM 855 N N . SER A 1 106 ? 1.488 6.598 7.841 1.00 85.50 106 SER A N 1
ATOM 856 C CA . SER A 1 106 ? 1.911 6.961 9.200 1.00 85.50 106 SER A CA 1
ATOM 857 C C . SER A 1 106 ? 1.038 8.031 9.858 1.00 85.50 106 SER A C 1
ATOM 859 O O . SER A 1 106 ? 0.984 8.084 11.074 1.00 85.50 106 SER A O 1
ATOM 861 N N . LYS A 1 107 ? 0.357 8.889 9.085 1.00 86.06 107 LYS A N 1
ATOM 862 C CA . LYS A 1 107 ? -0.629 9.848 9.624 1.00 86.06 107 LYS A CA 1
ATOM 863 C C . LYS A 1 107 ? -1.975 9.206 9.953 1.00 86.06 107 LYS A C 1
ATOM 865 O O . LYS A 1 107 ? -2.771 9.804 10.669 1.00 86.06 107 LYS A O 1
ATOM 870 N N . ILE A 1 108 ? -2.281 8.072 9.322 1.00 83.00 108 ILE A N 1
ATOM 871 C CA . ILE A 1 108 ? -3.552 7.376 9.508 1.00 83.00 108 ILE A CA 1
ATOM 872 C C . ILE A 1 108 ? -3.493 6.516 10.763 1.00 83.00 108 ILE A C 1
ATOM 874 O O . ILE A 1 108 ? -4.492 6.455 11.462 1.00 83.00 108 ILE A O 1
ATOM 878 N N . ILE A 1 109 ? -2.375 5.847 11.030 1.00 81.31 109 ILE A N 1
ATOM 879 C CA . ILE A 1 109 ? -2.177 5.034 12.239 1.00 81.31 109 ILE A CA 1
ATOM 880 C C . ILE A 1 109 ? -2.049 5.973 13.439 1.00 81.31 109 ILE A C 1
ATOM 882 O O . ILE A 1 109 ? -2.922 5.873 14.336 1.00 81.31 109 ILE A O 1
#

Mean predicted aligned error: 14.51 Å

pLDDT: mean 72.87, std 16.14, range [39.62, 89.62]

Solvent-accessible surface area (backbone atoms only — not comparable to full-atom values): 6636 Å² total; per-residue (Å²): 143,80,80,86,83,82,78,83,80,90,80,77,88,43,70,63,57,57,48,50,51,51,49,50,44,57,62,60,79,56,69,69,53,96,77,62,50,67,65,58,57,50,50,52,50,52,52,52,50,51,51,51,48,49,50,49,55,67,44,49,86,81,47,55,58,68,57,47,45,52,50,40,54,71,68,48,44,62,54,52,60,52,44,62,80,52,51,92,78,60,54,71,69,58,52,54,52,51,52,51,50,48,57,51,43,67,70,58,86

Secondary structure (DSSP, 8-state):
------------S-HHHHHHHHHHHHHHTT---TT--HHHHHHHHHHHHHHHHHHHHHHTTTS-HHHHHHHHHHHTHHHHHHHHHHGGG--HHHHHHHHHHHHHHHHH-